Protein AF-A0A4W5MWA4-F1 (afdb_monomer_lite)

pLDDT: mean 70.74, std 14.12, range [39.16, 91.94]

Organism: NCBI:txid62062

Foldseek 3Di:
DDDDDDDDDPDPPWDLWEWDADPVRQKIWTDIQFFTFIAGSVRHTPGTPDGDPGGDNYDDDDDPDD

Secondary structure (DSSP, 8-state):
-----------------EEEEEGGGTEEEEEETTEEEEEETT--EEEEEE--SS------------

Structure (mmCIF, N/CA/C/O backbone):
data_AF-A0A4W5MWA4-F1
#
_entry.id   AF-A0A4W5MWA4-F1
#
loop_
_atom_site.group_PDB
_atom_site.id
_atom_site.type_symbol
_atom_site.label_atom_id
_atom_site.label_alt_id
_atom_site.label_comp_id
_atom_site.label_asym_id
_atom_site.label_entity_id
_atom_site.label_seq_id
_atom_site.pdbx_PDB_ins_code
_atom_site.Cartn_x
_atom_site.Cartn_y
_atom_site.Cartn_z
_atom_site.occupancy
_atom_site.B_iso_or_equiv
_atom_site.auth_seq_id
_atom_site.auth_comp_id
_atom_site.auth_asym_id
_atom_site.auth_atom_id
_atom_site.pdbx_PDB_model_num
ATOM 1 N N . MET A 1 1 ? 37.636 -5.191 -33.828 1.00 40.53 1 MET A N 1
ATOM 2 C CA . MET A 1 1 ? 36.455 -4.761 -33.051 1.00 40.53 1 MET A CA 1
ATOM 3 C C . MET A 1 1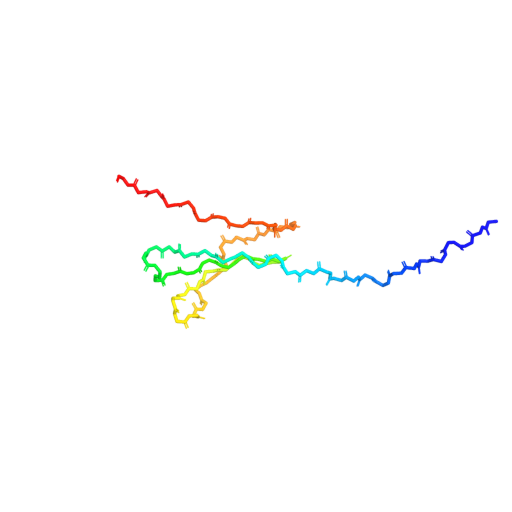 ? 35.687 -6.032 -32.735 1.00 40.53 1 MET A C 1
ATOM 5 O O . MET A 1 1 ? 35.255 -6.683 -33.672 1.00 40.53 1 MET A O 1
ATOM 9 N N . HIS A 1 2 ? 35.673 -6.482 -31.480 1.00 39.16 2 HIS A N 1
ATOM 10 C CA . HIS A 1 2 ? 34.956 -7.702 -31.099 1.00 39.16 2 HIS A CA 1
ATOM 11 C C . HIS A 1 2 ? 33.533 -7.307 -30.703 1.00 39.16 2 HIS A C 1
ATOM 13 O O . HIS A 1 2 ? 33.362 -6.531 -29.765 1.00 39.16 2 HIS A O 1
ATOM 19 N N . GLU A 1 3 ? 32.536 -7.795 -31.442 1.00 53.00 3 GLU A N 1
ATOM 20 C CA . GLU A 1 3 ? 31.125 -7.674 -31.072 1.00 53.00 3 GLU A CA 1
ATOM 21 C C . GLU A 1 3 ? 30.897 -8.372 -29.727 1.00 53.00 3 GLU A C 1
ATOM 23 O O . GLU A 1 3 ? 31.066 -9.586 -29.592 1.00 53.00 3 GLU A O 1
ATOM 28 N N . GLY A 1 4 ? 30.559 -7.581 -28.709 1.00 52.47 4 GLY A N 1
ATOM 29 C CA . GLY A 1 4 ? 30.121 -8.089 -27.419 1.00 52.47 4 GLY A CA 1
ATOM 30 C C . GLY A 1 4 ? 28.754 -8.742 -27.581 1.00 52.47 4 GLY A C 1
ATOM 31 O O . GLY A 1 4 ? 27.776 -8.076 -27.900 1.00 52.47 4 GLY A O 1
ATOM 32 N N . ARG A 1 5 ? 28.682 -10.055 -27.374 1.00 61.84 5 ARG A N 1
ATOM 33 C CA . ARG A 1 5 ? 27.416 -10.783 -27.306 1.00 61.84 5 ARG A CA 1
ATOM 34 C C . ARG A 1 5 ? 26.739 -10.447 -25.979 1.00 61.84 5 ARG A C 1
ATOM 36 O O . ARG A 1 5 ? 27.242 -10.846 -24.932 1.00 61.84 5 ARG A O 1
ATOM 43 N N . GLU A 1 6 ? 25.597 -9.767 -26.016 1.00 61.41 6 GLU A N 1
ATOM 44 C CA . GLU A 1 6 ? 24.734 -9.650 -24.839 1.00 61.41 6 GLU A CA 1
ATOM 45 C C . GLU A 1 6 ? 24.265 -11.048 -24.412 1.00 61.41 6 GLU A C 1
ATOM 47 O O . GLU A 1 6 ? 23.579 -11.764 -25.148 1.00 61.41 6 GLU A O 1
ATOM 52 N N . ILE A 1 7 ? 24.684 -11.468 -23.218 1.00 56.91 7 ILE A N 1
ATOM 53 C CA . ILE A 1 7 ? 24.244 -12.708 -22.581 1.00 56.91 7 ILE A CA 1
ATOM 54 C C . ILE A 1 7 ? 23.339 -12.314 -21.419 1.00 56.91 7 ILE A C 1
ATOM 56 O O . ILE A 1 7 ? 23.814 -11.921 -20.359 1.00 56.91 7 ILE A O 1
ATOM 60 N N . GLY A 1 8 ? 22.034 -12.461 -21.630 1.00 56.16 8 GLY A N 1
ATOM 61 C CA . GLY A 1 8 ? 21.017 -12.273 -20.601 1.00 56.16 8 GLY A CA 1
ATOM 62 C C . GLY A 1 8 ? 19.868 -11.439 -21.132 1.00 56.16 8 GLY A C 1
ATOM 63 O O . GLY A 1 8 ? 19.920 -10.220 -21.088 1.00 56.16 8 GLY A O 1
ATOM 64 N N . LYS A 1 9 ? 18.814 -12.097 -21.632 1.00 55.84 9 LYS A N 1
ATOM 65 C CA . LYS A 1 9 ? 17.520 -11.427 -21.796 1.00 55.84 9 LYS A CA 1
ATOM 66 C C . LYS A 1 9 ? 17.154 -10.802 -20.456 1.00 55.84 9 LYS A C 1
ATOM 68 O O . LYS A 1 9 ? 17.259 -11.507 -19.452 1.00 55.84 9 LYS A O 1
ATOM 73 N N . ASP A 1 10 ? 16.732 -9.541 -20.490 1.00 57.75 10 ASP A N 1
ATOM 74 C CA . ASP A 1 10 ? 16.139 -8.792 -19.385 1.00 57.75 10 ASP A CA 1
ATOM 75 C C . ASP A 1 10 ? 15.234 -9.723 -18.572 1.00 57.75 10 ASP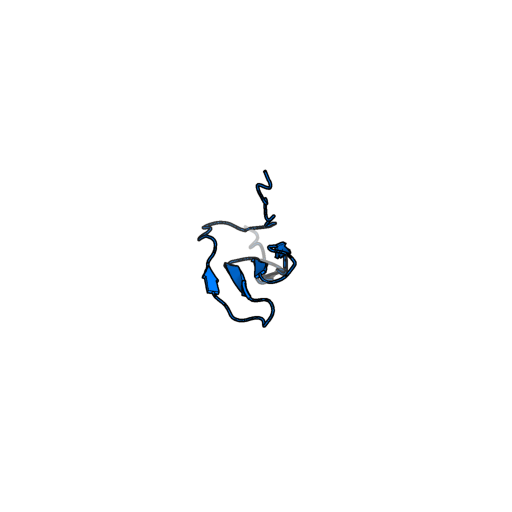 A C 1
ATOM 77 O O . ASP A 1 10 ? 14.144 -10.123 -18.990 1.00 57.75 10 ASP A O 1
ATOM 81 N N . ARG A 1 11 ? 15.788 -10.241 -17.478 1.00 53.59 11 ARG A N 1
ATOM 82 C CA . ARG A 1 11 ? 15.094 -11.187 -16.625 1.00 53.59 11 ARG A CA 1
ATOM 83 C C . ARG A 1 11 ? 14.543 -10.301 -15.540 1.00 53.59 11 ARG A C 1
ATOM 85 O O . ARG A 1 11 ? 15.272 -9.948 -14.619 1.00 53.59 11 ARG A O 1
ATOM 92 N N . THR A 1 12 ? 13.288 -9.900 -15.706 1.00 55.50 12 THR A N 1
ATOM 93 C CA . THR A 1 12 ? 12.497 -9.190 -14.702 1.00 55.50 12 THR A CA 1
ATOM 94 C C . THR A 1 12 ? 12.434 -10.083 -13.455 1.00 55.50 12 THR A C 1
ATOM 96 O O . THR A 1 12 ? 11.526 -10.888 -13.277 1.00 55.50 12 THR A O 1
ATOM 99 N N . LEU A 1 13 ? 13.486 -10.029 -12.640 1.00 51.72 13 LEU A N 1
ATOM 100 C CA . LEU A 1 13 ? 13.630 -10.718 -11.366 1.00 51.72 13 LEU A CA 1
ATOM 101 C C . LEU A 1 13 ? 12.957 -9.834 -10.330 1.00 51.72 13 LEU A C 1
ATOM 103 O O . LEU A 1 13 ? 13.604 -8.957 -9.765 1.00 51.72 13 LEU A O 1
ATOM 107 N N . TYR A 1 14 ? 11.661 -10.005 -10.112 1.00 54.75 14 TYR A N 1
ATOM 108 C CA . TYR A 1 14 ? 10.957 -9.115 -9.204 1.00 54.75 14 TYR A CA 1
ATOM 109 C C . TYR A 1 14 ? 9.865 -9.832 -8.441 1.00 54.75 14 TYR A C 1
ATOM 111 O O . TYR A 1 14 ? 8.923 -10.302 -9.054 1.00 54.75 14 TYR A O 1
ATOM 119 N N . ASP A 1 15 ? 9.990 -9.812 -7.114 1.00 51.00 15 ASP A N 1
ATOM 120 C CA . ASP A 1 15 ? 8.881 -9.908 -6.164 1.00 51.00 15 ASP A CA 1
ATOM 121 C C . ASP A 1 15 ? 9.349 -9.357 -4.802 1.00 51.00 15 ASP A C 1
ATOM 123 O O . ASP A 1 15 ? 9.551 -10.095 -3.840 1.00 51.00 15 ASP A O 1
ATOM 127 N N . SER A 1 16 ? 9.548 -8.039 -4.677 1.00 50.25 16 SER A N 1
ATOM 128 C CA . SER A 1 16 ? 9.573 -7.409 -3.347 1.00 50.25 16 SER A CA 1
ATOM 129 C C . SER A 1 16 ? 8.134 -7.141 -2.908 1.00 50.25 16 SER A C 1
ATOM 131 O O . SER A 1 16 ? 7.685 -5.999 -2.894 1.00 50.25 16 SER A O 1
ATOM 133 N N . CYS A 1 17 ? 7.383 -8.201 -2.600 1.00 65.50 17 CYS A N 1
ATOM 134 C CA . CYS A 1 17 ? 6.028 -8.072 -2.076 1.00 65.50 17 CYS A CA 1
ATOM 135 C C . CYS A 1 17 ? 6.099 -7.649 -0.602 1.00 65.50 17 CYS A C 1
ATOM 137 O O . CYS A 1 17 ? 6.393 -8.456 0.279 1.00 65.50 17 CYS A O 1
ATOM 139 N N . CYS A 1 18 ? 5.843 -6.375 -0.324 1.00 71.75 18 CYS A N 1
ATOM 140 C CA . CYS A 1 18 ? 5.734 -5.867 1.040 1.00 71.75 18 CYS A CA 1
ATOM 141 C C . CYS A 1 18 ? 4.262 -5.841 1.437 1.00 71.75 18 CYS A C 1
ATOM 143 O O . CYS A 1 18 ? 3.500 -5.090 0.838 1.00 71.75 18 CYS A O 1
ATOM 145 N N . VAL A 1 19 ? 3.867 -6.631 2.436 1.00 80.12 19 VAL A N 1
ATOM 146 C CA . VAL A 1 19 ? 2.503 -6.635 2.985 1.00 80.12 19 VAL A CA 1
ATOM 147 C C . VAL A 1 19 ? 2.544 -6.078 4.402 1.00 80.12 19 VAL A C 1
ATOM 149 O O . VAL A 1 19 ? 3.310 -6.564 5.233 1.00 80.12 19 VAL A O 1
ATOM 152 N N . SER A 1 20 ? 1.724 -5.070 4.686 1.00 82.75 20 SER A N 1
ATOM 153 C CA . SER A 1 20 ? 1.597 -4.491 6.025 1.00 82.75 20 SER A CA 1
ATOM 154 C C . SER A 1 20 ? 0.134 -4.304 6.390 1.00 82.75 20 SER A C 1
ATOM 156 O O . SER A 1 20 ? -0.651 -3.793 5.596 1.00 82.75 20 SER A O 1
ATOM 158 N N . TYR A 1 21 ? -0.212 -4.670 7.619 1.00 84.06 21 TYR A N 1
ATOM 159 C CA . TYR A 1 21 ? -1.560 -4.542 8.162 1.00 84.06 21 TYR A CA 1
ATOM 160 C C . TYR A 1 21 ? -1.643 -3.316 9.066 1.00 84.06 21 TYR A C 1
ATOM 162 O O . TYR A 1 21 ? -0.693 -3.018 9.792 1.00 84.06 21 TYR A O 1
ATOM 170 N N . PHE A 1 22 ? -2.773 -2.613 9.043 1.00 81.81 22 PHE A N 1
ATOM 171 C CA . PHE A 1 22 ? -3.041 -1.498 9.956 1.00 81.81 22 PHE A CA 1
ATOM 172 C C . PHE A 1 22 ? -4.529 -1.416 10.309 1.00 81.81 22 PHE A C 1
ATOM 174 O O . PHE A 1 22 ? -5.341 -2.178 9.786 1.00 81.81 22 PHE A O 1
ATOM 181 N N . SER A 1 23 ? -4.885 -0.542 11.257 1.00 86.56 23 SER A N 1
ATOM 182 C CA . SER A 1 23 ? -6.242 -0.462 11.823 1.00 86.56 23 SER A CA 1
ATOM 183 C C . SER A 1 23 ? -6.749 -1.829 12.309 1.00 86.56 23 SER A C 1
ATOM 185 O O . SER A 1 23 ? -7.789 -2.324 11.880 1.00 86.56 23 SER A O 1
ATOM 187 N N . LYS A 1 24 ? -5.954 -2.500 13.156 1.00 87.44 24 LYS A N 1
ATOM 188 C CA . LYS A 1 24 ? -6.261 -3.841 13.699 1.00 87.44 24 LYS A CA 1
ATOM 189 C C . LYS A 1 24 ? -6.482 -4.928 12.630 1.00 87.44 24 LYS A C 1
ATOM 191 O O . LYS A 1 24 ? -7.128 -5.932 12.904 1.00 87.44 24 LYS A O 1
ATOM 196 N N . GLY A 1 25 ? -5.920 -4.744 11.434 1.00 84.81 25 GLY A N 1
ATOM 197 C CA . GLY A 1 25 ? -6.005 -5.711 10.338 1.00 84.81 25 GLY A CA 1
ATOM 198 C C . GLY A 1 25 ? -7.181 -5.497 9.387 1.00 84.81 25 GLY A C 1
ATOM 199 O O . GLY A 1 25 ? -7.340 -6.287 8.464 1.00 84.81 25 GLY A O 1
ATOM 200 N N . GLU A 1 26 ? -7.969 -4.431 9.556 1.00 89.94 26 GLU A N 1
ATOM 201 C CA . GLU A 1 26 ? -9.055 -4.090 8.624 1.00 89.94 26 GLU A CA 1
ATOM 202 C C . GLU A 1 26 ? -8.539 -3.642 7.248 1.00 89.94 26 GLU A C 1
ATOM 204 O O . GLU A 1 26 ? -9.260 -3.744 6.251 1.00 89.94 26 GLU A O 1
ATOM 209 N N . TYR A 1 27 ? -7.285 -3.185 7.185 1.00 88.56 27 TYR A N 1
ATOM 210 C CA . TYR A 1 27 ? -6.654 -2.724 5.957 1.00 88.56 27 TYR A CA 1
ATOM 211 C C . TYR A 1 27 ? -5.269 -3.323 5.748 1.00 88.56 27 TYR A C 1
ATOM 213 O O . TYR A 1 27 ? -4.509 -3.564 6.693 1.00 88.56 27 TYR A O 1
ATOM 221 N N . ILE A 1 28 ? -4.942 -3.497 4.472 1.00 88.81 28 ILE A N 1
ATOM 222 C CA . ILE A 1 28 ? -3.707 -4.099 3.990 1.00 88.81 28 ILE A CA 1
ATOM 223 C C . ILE A 1 28 ? -3.063 -3.138 2.995 1.00 88.81 28 ILE A C 1
ATOM 225 O O . ILE A 1 28 ? -3.680 -2.727 2.014 1.00 88.81 28 ILE A O 1
ATOM 229 N N . VAL A 1 29 ? -1.801 -2.801 3.226 1.00 85.88 29 VAL A N 1
ATOM 230 C CA . VAL A 1 29 ? -0.946 -2.136 2.244 1.00 85.88 29 VAL A CA 1
ATOM 231 C C . VAL A 1 29 ? -0.094 -3.191 1.567 1.00 85.88 29 VAL A C 1
ATOM 233 O O . VAL A 1 29 ? 0.604 -3.944 2.247 1.00 85.88 29 VAL A O 1
ATOM 236 N N . MET A 1 30 ? -0.130 -3.220 0.237 1.00 82.69 30 MET A N 1
ATOM 237 C CA . MET A 1 30 ? 0.771 -4.037 -0.569 1.00 82.69 30 MET A CA 1
ATOM 238 C C . MET A 1 30 ? 1.633 -3.155 -1.462 1.00 82.69 30 MET A C 1
ATOM 240 O O . MET A 1 30 ? 1.106 -2.330 -2.208 1.00 82.69 30 MET A O 1
ATOM 244 N N . GLY A 1 31 ? 2.947 -3.347 -1.397 1.00 76.38 31 GLY A N 1
ATOM 245 C CA . GLY A 1 31 ? 3.927 -2.727 -2.287 1.00 76.38 31 GLY A CA 1
ATOM 246 C C . GLY A 1 31 ? 4.672 -3.776 -3.106 1.00 76.38 31 GLY A C 1
ATOM 247 O O . GLY A 1 31 ? 4.932 -4.870 -2.610 1.00 76.38 31 GLY A O 1
ATOM 248 N N . GLY A 1 32 ? 5.018 -3.430 -4.342 1.00 73.44 32 GLY A N 1
ATOM 249 C CA . GLY A 1 32 ? 5.829 -4.237 -5.250 1.00 73.44 32 GLY A CA 1
ATOM 250 C C . GLY A 1 32 ? 6.439 -3.376 -6.352 1.00 73.44 32 GLY A C 1
ATOM 251 O O . GLY A 1 32 ? 6.304 -2.153 -6.327 1.00 73.44 32 GLY A O 1
ATOM 252 N N . SER A 1 33 ? 7.064 -4.021 -7.337 1.00 56.69 33 SER A N 1
ATOM 253 C CA . SER A 1 33 ? 7.963 -3.409 -8.331 1.00 56.69 33 SER A CA 1
ATOM 254 C C . SER A 1 33 ? 7.390 -2.309 -9.213 1.00 56.69 33 SER A C 1
ATOM 256 O O . SER A 1 33 ? 8.136 -1.707 -9.974 1.00 56.69 33 SER A O 1
ATOM 258 N N . ASP A 1 3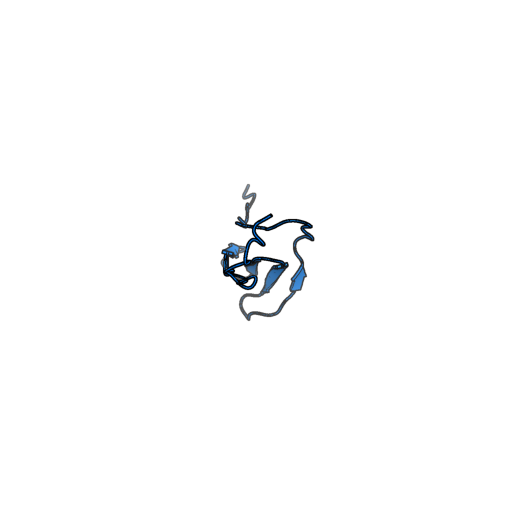4 ? 6.096 -2.034 -9.118 1.00 55.47 34 ASP A N 1
ATOM 259 C CA . ASP A 1 34 ? 5.479 -0.976 -9.910 1.00 55.47 34 ASP A CA 1
ATOM 260 C C . ASP A 1 34 ? 4.253 -0.340 -9.240 1.00 55.47 34 ASP A C 1
ATOM 262 O O . ASP A 1 34 ? 3.693 0.629 -9.745 1.00 55.47 34 ASP A O 1
ATOM 266 N N . LYS A 1 35 ? 3.749 -0.908 -8.130 1.00 66.81 35 LYS A N 1
ATOM 267 C CA . LYS A 1 35 ? 2.428 -0.542 -7.593 1.00 66.81 35 LYS A CA 1
ATOM 268 C C . LYS A 1 35 ? 2.385 -0.687 -6.080 1.00 66.81 35 LYS A C 1
ATOM 270 O O . LYS A 1 35 ? 2.609 -1.767 -5.539 1.00 66.81 35 LYS A O 1
ATOM 275 N N . GLN A 1 36 ? 2.050 0.414 -5.415 1.00 78.75 36 GLN A N 1
ATOM 276 C CA . GLN A 1 36 ? 1.653 0.442 -4.012 1.00 78.75 36 GLN A CA 1
ATOM 277 C C . GLN A 1 36 ? 0.136 0.610 -3.954 1.00 78.75 36 GLN A C 1
ATOM 279 O O . GLN A 1 36 ? -0.395 1.578 -4.502 1.00 78.75 36 GLN A O 1
ATOM 284 N N . ALA A 1 37 ? -0.581 -0.310 -3.320 1.00 84.44 37 ALA A N 1
ATOM 285 C CA . ALA A 1 37 ? -2.038 -0.283 -3.280 1.00 84.44 37 ALA A CA 1
ATOM 286 C C . ALA A 1 37 ? -2.594 -0.635 -1.901 1.00 84.44 37 ALA A C 1
ATOM 288 O O . ALA A 1 37 ? -1.994 -1.392 -1.134 1.00 84.44 37 ALA A O 1
ATOM 289 N N . LEU A 1 38 ? -3.758 -0.055 -1.614 1.00 87.81 38 LEU A N 1
ATOM 290 C CA . LEU A 1 38 ? -4.522 -0.261 -0.395 1.00 87.81 38 LEU A CA 1
ATOM 291 C C . LEU A 1 38 ? -5.643 -1.262 -0.659 1.00 87.81 38 LEU A C 1
ATOM 293 O O . LEU A 1 38 ? -6.368 -1.140 -1.651 1.00 87.81 38 LEU A O 1
ATOM 297 N N . TYR A 1 39 ? -5.812 -2.200 0.262 1.00 87.88 39 TYR A N 1
ATOM 298 C CA . TYR A 1 39 ? -6.863 -3.205 0.245 1.00 87.88 39 TYR A CA 1
ATOM 299 C C . TYR A 1 39 ? -7.592 -3.249 1.589 1.00 87.88 39 TYR A C 1
ATOM 301 O O . TYR A 1 39 ? -7.031 -2.887 2.626 1.00 87.88 39 TYR A O 1
ATOM 309 N N . THR A 1 40 ? -8.837 -3.715 1.576 1.00 90.50 40 THR A N 1
A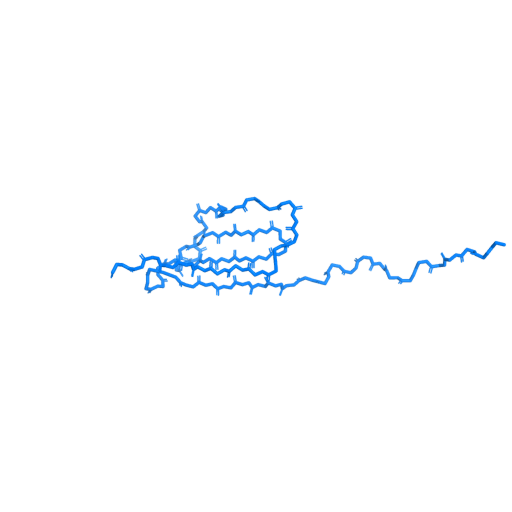TOM 310 C CA . THR A 1 40 ? -9.527 -4.173 2.788 1.00 90.50 40 THR A CA 1
ATOM 311 C C . THR A 1 40 ? -9.004 -5.548 3.214 1.00 90.50 40 THR A C 1
ATOM 313 O O . THR A 1 40 ? -8.342 -6.240 2.436 1.00 90.50 40 THR A O 1
ATOM 316 N N . LYS A 1 41 ? -9.354 -5.988 4.427 1.00 89.19 41 LYS A N 1
ATOM 317 C CA . LYS A 1 41 ? -9.088 -7.354 4.915 1.00 89.19 41 LYS A CA 1
ATOM 318 C C . LYS A 1 41 ? -9.643 -8.467 4.017 1.00 89.19 41 LYS A C 1
ATOM 320 O O . LYS A 1 41 ? -9.075 -9.551 3.961 1.00 89.19 41 LYS A O 1
ATOM 325 N N . ASP A 1 42 ? -10.721 -8.174 3.290 1.00 91.94 42 ASP A N 1
ATOM 326 C CA . ASP A 1 42 ? -11.363 -9.083 2.334 1.00 91.94 42 ASP A CA 1
ATOM 327 C C . ASP A 1 42 ? -10.729 -8.991 0.933 1.00 91.94 42 ASP A C 1
ATOM 329 O O . ASP A 1 42 ? -11.318 -9.427 -0.054 1.00 91.94 42 ASP A O 1
ATOM 333 N N . TRP A 1 43 ? -9.533 -8.398 0.831 1.00 82.81 43 TRP A N 1
ATOM 334 C CA . TRP A 1 43 ? -8.760 -8.228 -0.404 1.00 82.81 43 TRP A CA 1
ATOM 335 C C . TRP A 1 43 ? -9.439 -7.358 -1.471 1.00 82.81 43 TRP A C 1
ATOM 337 O O . TRP A 1 43 ? -9.092 -7.418 -2.653 1.00 82.81 43 TRP A O 1
ATOM 347 N N . VAL A 1 44 ? -10.367 -6.484 -1.070 1.00 90.69 44 VAL A N 1
ATOM 348 C CA . VAL A 1 44 ? -10.982 -5.510 -1.982 1.00 90.69 44 VAL A CA 1
ATOM 349 C C . VAL A 1 44 ? -10.035 -4.329 -2.170 1.00 90.69 44 VAL A C 1
ATOM 351 O O . VAL A 1 44 ? -9.681 -3.659 -1.202 1.00 90.69 44 VAL A O 1
ATOM 354 N N . ARG A 1 45 ? -9.632 -4.045 -3.415 1.00 88.06 45 ARG A N 1
ATOM 355 C CA . ARG A 1 45 ? -8.743 -2.919 -3.743 1.00 88.06 45 ARG A CA 1
ATOM 356 C C . ARG A 1 45 ? -9.467 -1.584 -3.561 1.00 88.06 45 ARG A C 1
ATOM 358 O O . ARG A 1 45 ? -10.439 -1.311 -4.258 1.00 88.06 45 ARG A O 1
ATOM 365 N N . LEU A 1 46 ? -8.940 -0.737 -2.680 1.00 88.19 46 LEU A N 1
ATOM 366 C CA . LEU A 1 46 ? -9.457 0.605 -2.404 1.00 88.19 46 LEU A CA 1
ATOM 367 C C . LEU A 1 46 ? -8.798 1.681 -3.274 1.00 88.19 46 LEU A C 1
ATOM 369 O O . LEU A 1 46 ? -9.445 2.660 -3.631 1.00 88.19 46 LEU A O 1
ATOM 373 N N . GLY A 1 47 ? -7.527 1.507 -3.645 1.00 86.50 47 GLY A N 1
ATOM 374 C CA . GLY A 1 47 ? -6.830 2.484 -4.483 1.00 86.50 47 GLY A CA 1
ATOM 375 C C . GLY A 1 47 ? -5.316 2.308 -4.521 1.00 86.50 47 GLY A C 1
ATOM 376 O O . GLY A 1 47 ? -4.767 1.378 -3.930 1.00 86.50 47 GLY A O 1
ATOM 377 N N . THR A 1 48 ? -4.646 3.198 -5.249 1.00 85.56 48 THR A N 1
ATOM 378 C CA . THR A 1 48 ? -3.180 3.313 -5.290 1.00 85.56 48 THR A CA 1
ATOM 379 C C . THR A 1 48 ? -2.729 4.281 -4.192 1.00 85.56 48 THR A C 1
ATOM 381 O O . THR A 1 48 ? -3.344 5.330 -4.025 1.00 85.56 48 THR A O 1
ATOM 384 N N . ILE A 1 49 ? -1.688 3.931 -3.432 1.00 79.81 49 ILE A N 1
ATOM 385 C CA . ILE A 1 49 ? -1.211 4.723 -2.277 1.00 79.81 49 ILE A CA 1
ATOM 386 C C . ILE A 1 49 ? -0.189 5.785 -2.709 1.00 79.81 49 ILE A C 1
ATOM 388 O O . ILE A 1 49 ? -0.059 6.825 -2.072 1.00 79.81 49 ILE A O 1
ATOM 392 N N . GLY A 1 50 ? 0.495 5.558 -3.827 1.00 74.06 50 GLY A N 1
ATOM 393 C CA . GLY A 1 50 ? 1.386 6.533 -4.434 1.00 74.06 50 GLY A CA 1
ATOM 394 C C . GLY A 1 50 ? 1.858 6.071 -5.804 1.00 74.06 50 GLY A C 1
ATOM 395 O O . GLY A 1 50 ? 2.039 4.874 -6.037 1.00 74.06 50 GLY A O 1
ATOM 396 N N . GLU A 1 51 ? 2.046 7.028 -6.704 1.00 67.88 51 GLU A N 1
ATOM 397 C CA . GLU A 1 51 ? 2.755 6.809 -7.960 1.00 67.88 51 GLU A CA 1
ATOM 398 C C . GLU A 1 51 ? 4.249 7.006 -7.701 1.00 67.88 51 GLU A C 1
ATOM 400 O O . GLU A 1 51 ? 4.667 8.006 -7.118 1.00 67.88 51 GLU A O 1
ATOM 405 N N . GLN A 1 52 ? 5.058 6.024 -8.086 1.00 66.75 52 GLN A N 1
ATOM 406 C CA . GLN A 1 52 ? 6.508 6.081 -7.960 1.00 66.75 52 GLN A CA 1
ATOM 407 C C . GLN A 1 52 ? 7.107 5.819 -9.333 1.00 66.75 52 GLN A C 1
ATOM 409 O O . GLN A 1 52 ? 6.816 4.808 -9.962 1.00 66.75 52 GLN A O 1
ATOM 414 N N . SER A 1 53 ? 7.939 6.746 -9.805 1.00 63.19 53 SER A N 1
ATOM 415 C CA . SER A 1 53 ? 8.604 6.655 -11.110 1.00 63.19 53 SER A CA 1
ATOM 416 C C . SER A 1 53 ? 9.853 5.767 -11.088 1.00 63.19 53 SER A C 1
ATOM 418 O O . SER A 1 53 ? 10.535 5.635 -12.100 1.00 63.19 53 SER A O 1
ATOM 420 N N . SER A 1 54 ? 10.198 5.220 -9.921 1.00 62.34 54 SER A N 1
ATOM 421 C CA . SER A 1 54 ? 11.380 4.397 -9.681 1.00 62.34 54 SER A CA 1
ATOM 422 C C . SER A 1 54 ? 11.029 3.225 -8.766 1.00 62.34 54 SER A C 1
ATOM 424 O O . SER A 1 54 ? 9.968 3.199 -8.141 1.00 62.34 54 SER A O 1
ATOM 426 N N . TRP A 1 55 ? 11.921 2.242 -8.693 1.00 59.94 55 TRP A N 1
ATOM 427 C CA . TRP A 1 55 ? 11.658 0.975 -8.022 1.00 59.94 55 TRP A CA 1
ATOM 428 C C . TRP A 1 55 ? 11.452 1.149 -6.517 1.00 59.94 55 TRP A C 1
ATOM 430 O O . TRP A 1 55 ? 12.322 1.628 -5.786 1.00 59.94 55 TRP A O 1
ATOM 440 N N . VAL A 1 56 ? 10.283 0.710 -6.057 1.00 62.28 56 VAL A N 1
ATOM 441 C CA . VAL A 1 56 ? 9.922 0.667 -4.643 1.00 62.28 56 VAL A CA 1
ATOM 442 C C . VAL A 1 56 ? 10.355 -0.676 -4.075 1.00 62.28 56 VAL A C 1
ATOM 44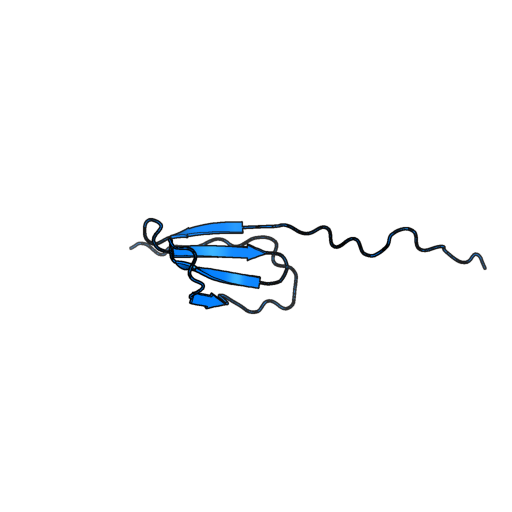4 O O . VAL A 1 56 ? 9.755 -1.708 -4.359 1.00 62.28 56 VAL A O 1
ATOM 447 N N . TRP A 1 57 ? 11.378 -0.650 -3.227 1.00 60.62 57 TRP A N 1
ATOM 448 C CA . TRP A 1 57 ? 11.917 -1.855 -2.590 1.00 60.62 57 TRP A CA 1
ATOM 449 C C . TRP A 1 57 ? 11.216 -2.218 -1.280 1.00 60.62 57 TRP A C 1
ATOM 451 O O . TRP A 1 57 ? 11.230 -3.375 -0.868 1.00 60.62 57 TRP A O 1
ATOM 461 N N . THR A 1 58 ? 10.622 -1.233 -0.597 1.00 62.75 58 THR A N 1
ATOM 462 C CA . THR A 1 58 ? 9.928 -1.446 0.675 1.00 62.75 58 THR A CA 1
ATOM 463 C C . THR A 1 58 ? 8.850 -0.395 0.926 1.00 62.75 58 THR A C 1
ATOM 465 O O . THR A 1 58 ? 9.018 0.775 0.585 1.00 62.75 58 THR A O 1
ATOM 468 N N . CYS A 1 59 ? 7.748 -0.814 1.548 1.00 65.94 59 CYS A N 1
ATOM 469 C CA . CYS A 1 59 ? 6.710 0.068 2.075 1.00 65.94 59 CYS A CA 1
ATOM 470 C C . CYS A 1 59 ? 6.511 -0.255 3.556 1.00 65.94 59 CYS A C 1
ATOM 472 O O . CYS A 1 59 ? 6.332 -1.420 3.915 1.00 65.94 59 CYS A O 1
ATOM 474 N N . ARG A 1 60 ? 6.506 0.767 4.415 1.00 67.19 60 ARG A N 1
ATOM 475 C CA . ARG A 1 60 ? 6.112 0.635 5.821 1.00 67.19 60 ARG A CA 1
ATOM 476 C C . ARG A 1 60 ? 4.918 1.524 6.104 1.00 67.19 60 ARG A C 1
ATOM 478 O O . ARG A 1 60 ? 4.900 2.680 5.693 1.00 67.19 60 ARG A O 1
ATOM 485 N N . VAL A 1 61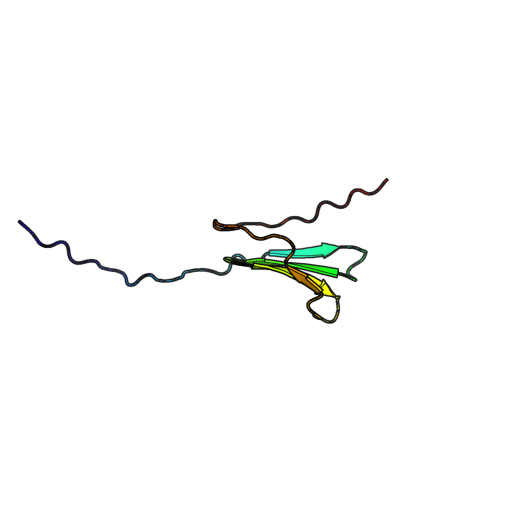 ? 3.954 0.984 6.840 1.00 70.38 61 VAL A N 1
ATOM 486 C CA . VAL A 1 61 ? 2.894 1.796 7.428 1.00 70.38 61 VAL A CA 1
ATOM 487 C C . VAL A 1 61 ? 3.449 2.428 8.698 1.00 70.38 61 VAL A C 1
ATOM 489 O O . VAL A 1 61 ? 3.893 1.719 9.600 1.00 70.38 61 VAL A O 1
ATOM 492 N N . TYR A 1 62 ? 3.442 3.756 8.748 1.00 75.44 62 TYR A N 1
ATOM 493 C CA . TYR A 1 62 ? 3.608 4.501 9.987 1.00 75.44 62 TYR A CA 1
ATOM 494 C C . TYR A 1 62 ? 2.211 4.822 10.513 1.00 75.44 62 TYR A C 1
ATOM 496 O O . TYR A 1 62 ? 1.437 5.493 9.831 1.00 75.44 62 TYR A O 1
ATOM 504 N N . VAL A 1 63 ? 1.868 4.278 11.678 1.00 68.31 63 VAL A N 1
ATOM 505 C CA . VAL A 1 63 ? 0.636 4.629 12.386 1.00 68.31 63 VAL A CA 1
ATOM 506 C C . VAL A 1 63 ? 1.025 5.664 13.431 1.00 68.31 63 VAL A C 1
ATOM 508 O O . VAL A 1 63 ? 1.803 5.359 14.330 1.00 68.31 63 VAL A O 1
ATOM 511 N N . ASP A 1 64 ? 0.515 6.880 13.276 1.00 67.31 64 ASP A N 1
ATOM 512 C CA . ASP A 1 64 ? 0.589 7.916 14.304 1.00 67.31 64 ASP A CA 1
ATOM 513 C C . ASP A 1 64 ? -0.513 7.593 15.331 1.00 67.31 64 ASP A C 1
ATOM 515 O O . ASP A 1 64 ? -1.688 7.887 15.107 1.00 67.31 64 ASP A O 1
ATOM 519 N N . GLU A 1 65 ? -0.174 6.834 16.379 1.00 61.97 65 GLU A N 1
ATOM 520 C CA . GLU A 1 65 ? -1.061 6.653 17.536 1.00 61.97 65 GLU A CA 1
ATOM 521 C C . GLU A 1 65 ? -0.771 7.770 18.561 1.00 61.97 65 GLU A C 1
ATOM 523 O O . GLU A 1 65 ? 0.405 7.987 18.867 1.00 61.97 65 GLU A O 1
ATOM 528 N N . PRO A 1 66 ? -1.795 8.485 19.076 1.00 59.12 66 PRO A N 1
ATOM 529 C CA . PRO A 1 66 ? -1.633 9.451 20.164 1.00 59.12 66 PRO A CA 1
ATOM 530 C C . PRO A 1 66 ? -1.334 8.798 21.521 1.00 59.12 66 PRO A C 1
ATOM 532 O O . PRO A 1 66 ? -1.784 7.650 21.755 1.00 59.12 66 PRO A O 1
#

Sequence (66 aa):
MHEGREIGKDRTLYDSCCVSYFSKGEYIVMGGSDKQALYTKDWVRLGTIGEQSSWVWTCRVYVDEP

InterPro domains:
  IPR039857 Intraflagellar transport protein 122/121 homolog [PTHR12764] (2-61)

Radius of gyration: 17.55 Å; chains: 1; bounding box: 48×22×53 Å